Protein AF-A0A917ESJ8-F1 (afdb_monomer)

InterPro domains:
  IPR008622 Flagellar protein FliT [PF05400] (2-100)

Solvent-accessible surface area (backbone atoms only — not comparable to full-atom values): 6896 Å² total; per-residue (Å²): 133,57,61,62,56,51,40,35,54,45,47,50,53,44,38,55,53,54,71,51,88,75,54,82,90,48,40,65,63,51,51,52,53,52,49,53,43,49,54,55,37,52,64,41,57,76,66,66,70,82,88,73,52,75,67,47,51,54,46,50,53,51,40,55,56,42,47,58,54,35,51,52,31,51,51,50,55,52,48,53,55,52,51,50,55,52,50,55,52,50,51,54,54,52,58,56,58,72,74,48,89,68,79,79,67,74,85,76,80,78,80,89,76,81,91,130

Foldseek 3Di:
DDLLVVLLVLLVVLLCLLPDDDDPVCLVVSVVVNVVSVVVNVVSVVVDDDDDDPVSVVSVVVSVVSVVSSVVSVVVSVVVVVVVVVVVVVVVVVVVVVVPPPVPPPPPVPDDDDDD

pLDDT: mean 85.27, std 16.57, range [43.38, 98.19]

Sequence (116 aa):
MGIVQQVYEVTKELHELVDAAYEKDNRDAHIESVEALLEKRDALLEQLEPPYSREERMMGLQIVEMNEHVKVGLQRLKQEVKVDIQQLNKQKQHGQKYRNPYGNTSMDGMFLDKRN

Nearest PDB structures (foldseek):
  5wd9-assembly1_A  TM=6.775E-01  e=2.010E+00  Legionella pneumophila subsp. pneumophila ATCC 43290
  5wd8-assembly2_B  TM=5.716E-01  e=1.779E+00  Legionella pneumophila subsp. pneumophila ATCC 43290
  2n2n-assembly1_A  TM=5.492E-01  e=2.728E+00  Homo sapiens

Mean predicted aligned error: 10.27 Å

Secondary structure (DSSP, 8-state):
--HHHHHHHHHHHHHHHHH----GGGHHHHHHHHHHHHHHHHHHHTT--SPPPHHHHHHHHHHHHHHHHHHHHHHHHHHHHHHHHHHHHHHHHHHHHHT-TTTT------------

Radius of gyration: 27.89 Å; Cα contacts (8 Å, |Δi|>4): 46; chains: 1; bounding box: 57×32×95 Å

Organism: NCBI:txid1347902

Structure (mmCIF, N/CA/C/O backbone):
data_AF-A0A917ESJ8-F1
#
_entry.id   AF-A0A917ESJ8-F1
#
loop_
_atom_site.group_PDB
_atom_site.id
_atom_site.type_symbol
_atom_site.label_atom_id
_atom_site.label_alt_id
_atom_site.label_comp_id
_atom_site.label_asym_id
_atom_site.label_entity_id
_atom_site.label_seq_id
_atom_site.pdbx_PDB_ins_code
_atom_site.Cartn_x
_atom_site.Cartn_y
_atom_site.Cartn_z
_atom_site.occupancy
_atom_site.B_iso_or_equiv
_atom_site.auth_seq_id
_atom_site.auth_comp_id
_atom_site.auth_asym_id
_atom_site.auth_atom_id
_atom_site.pdbx_PDB_model_num
ATOM 1 N N . MET A 1 1 ? -14.387 -11.556 13.177 1.00 64.88 1 MET A N 1
ATOM 2 C CA . MET A 1 1 ? -13.254 -10.606 13.175 1.00 64.88 1 MET A CA 1
ATOM 3 C C . MET A 1 1 ? -13.816 -9.214 12.957 1.00 64.88 1 MET A C 1
ATOM 5 O O . MET A 1 1 ? -14.650 -9.068 12.070 1.00 64.88 1 MET A O 1
ATOM 9 N N . GLY A 1 2 ? -13.445 -8.234 13.786 1.00 89.88 2 GLY A N 1
ATOM 10 C CA . GLY A 1 2 ? -13.922 -6.850 13.636 1.00 89.88 2 GLY A CA 1
ATOM 11 C C . GLY A 1 2 ? -13.317 -6.170 12.404 1.00 89.88 2 GLY A C 1
ATOM 12 O O . GLY A 1 2 ? -12.235 -6.560 11.966 1.00 89.88 2 GLY A O 1
ATOM 13 N N . ILE A 1 3 ? -13.993 -5.165 1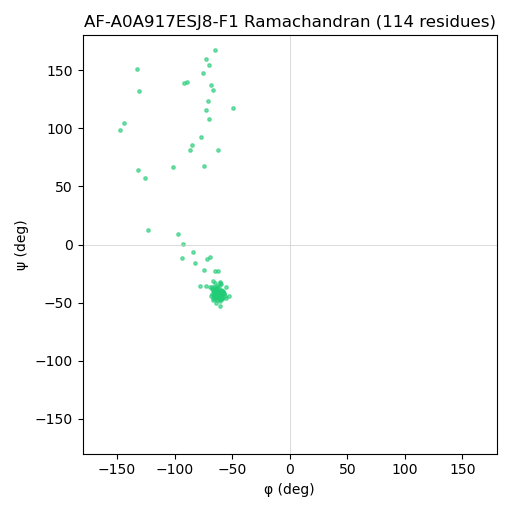1.837 1.00 95.81 3 ILE A N 1
ATOM 14 C CA . ILE A 1 3 ? -13.493 -4.440 10.650 1.00 95.81 3 ILE A CA 1
ATOM 15 C C . ILE A 1 3 ? -12.143 -3.777 10.947 1.00 95.81 3 ILE A C 1
ATOM 17 O O . ILE A 1 3 ? -11.216 -3.895 10.153 1.00 95.81 3 ILE A O 1
ATOM 21 N N . VAL A 1 4 ? -11.982 -3.178 12.132 1.00 96.75 4 VAL A N 1
ATOM 22 C CA . VAL A 1 4 ? -10.712 -2.567 12.563 1.00 96.75 4 VAL A CA 1
ATOM 23 C C . VAL A 1 4 ? -9.568 -3.586 12.580 1.00 96.75 4 VAL A C 1
ATOM 25 O O . VAL A 1 4 ? -8.464 -3.279 12.138 1.00 96.75 4 VAL A O 1
ATOM 28 N N . GLN A 1 5 ? -9.836 -4.813 13.032 1.00 96.44 5 GLN A N 1
ATOM 29 C CA . GLN A 1 5 ? -8.849 -5.893 13.012 1.00 96.44 5 GLN A CA 1
ATOM 30 C C . GLN A 1 5 ? -8.461 -6.274 11.575 1.00 96.44 5 GLN A C 1
ATOM 32 O O . GLN A 1 5 ? -7.283 -6.463 11.294 1.00 96.44 5 GLN A O 1
ATOM 37 N N . GLN A 1 6 ? -9.421 -6.337 10.651 1.00 97.25 6 GLN A N 1
ATOM 38 C CA . GLN A 1 6 ? -9.131 -6.636 9.244 1.00 97.25 6 GLN A CA 1
ATOM 39 C C . GLN A 1 6 ? -8.299 -5.529 8.586 1.00 97.25 6 GLN A C 1
ATOM 41 O O . GLN A 1 6 ? -7.333 -5.821 7.884 1.00 97.25 6 GLN A O 1
ATOM 46 N N . VAL A 1 7 ? -8.621 -4.257 8.852 1.00 97.81 7 VAL A N 1
ATOM 47 C CA . VAL A 1 7 ? -7.804 -3.117 8.402 1.00 97.81 7 VAL A CA 1
ATOM 48 C C . VAL A 1 7 ? -6.390 -3.221 8.969 1.00 97.81 7 VAL A C 1
ATOM 50 O O . VAL A 1 7 ? -5.426 -2.986 8.243 1.00 97.81 7 VAL A O 1
ATOM 53 N N . TYR A 1 8 ? -6.251 -3.586 10.245 1.00 98.06 8 TYR A N 1
ATOM 54 C CA . TYR A 1 8 ? -4.954 -3.776 10.889 1.00 98.06 8 TYR A CA 1
ATOM 55 C C . TYR A 1 8 ? -4.131 -4.874 10.207 1.00 98.06 8 TYR A C 1
ATOM 57 O O . TYR A 1 8 ? -2.976 -4.636 9.863 1.00 98.06 8 TYR A O 1
ATOM 65 N N . GLU A 1 9 ? -4.726 -6.042 9.961 1.00 97.81 9 GLU A N 1
ATOM 66 C CA . GLU A 1 9 ? -4.061 -7.172 9.304 1.00 97.81 9 GLU A CA 1
ATOM 67 C C . GLU A 1 9 ? -3.594 -6.806 7.889 1.00 97.81 9 GLU A C 1
ATOM 69 O O . GLU A 1 9 ? -2.425 -7.005 7.566 1.00 97.81 9 GLU A O 1
ATOM 74 N N . VAL A 1 10 ? -4.456 -6.179 7.082 1.00 98.12 10 VAL A N 1
ATOM 75 C CA . VAL A 1 10 ? -4.091 -5.728 5.727 1.00 98.12 10 VAL A CA 1
ATOM 76 C C . VAL A 1 10 ? -3.031 -4.627 5.764 1.00 98.12 10 VAL A C 1
ATOM 78 O O . VAL A 1 10 ? -2.108 -4.630 4.956 1.00 98.12 10 VAL A O 1
ATOM 81 N N . THR A 1 11 ? -3.120 -3.688 6.711 1.00 98.00 11 THR A N 1
ATOM 82 C CA . THR A 1 11 ? -2.114 -2.621 6.849 1.00 98.00 11 THR A CA 1
ATOM 83 C C . THR A 1 11 ? -0.754 -3.197 7.248 1.00 98.00 11 THR A C 1
ATOM 85 O O . THR A 1 11 ? 0.268 -2.724 6.758 1.00 98.00 11 THR A O 1
ATOM 88 N N . LYS A 1 12 ? -0.728 -4.236 8.090 1.00 97.88 12 LYS A N 1
ATOM 89 C CA . LYS A 1 12 ? 0.499 -4.946 8.461 1.00 97.88 12 LYS A CA 1
ATOM 90 C C . LYS A 1 12 ? 1.104 -5.696 7.274 1.00 97.88 12 LYS A C 1
ATOM 92 O O . LYS A 1 12 ? 2.301 -5.582 7.040 1.00 97.88 12 LYS A O 1
ATOM 97 N N . GLU A 1 13 ? 0.286 -6.416 6.512 1.00 97.69 13 GLU A N 1
ATOM 98 C CA . GLU A 1 13 ? 0.732 -7.117 5.301 1.00 97.69 13 GLU A CA 1
ATOM 99 C C . GLU A 1 13 ? 1.309 -6.130 4.274 1.00 97.69 13 GLU A C 1
ATOM 101 O O . GLU A 1 13 ? 2.395 -6.34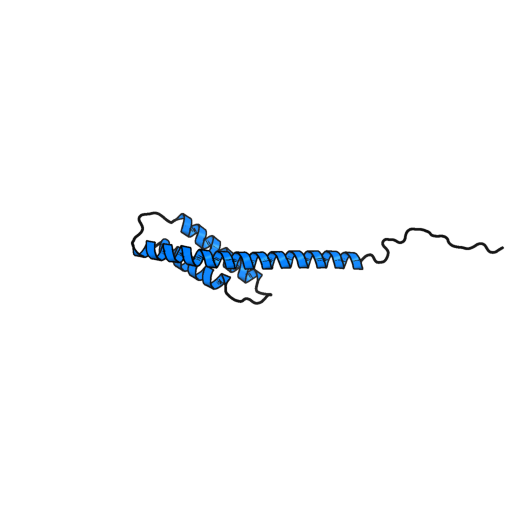0 3.740 1.00 97.69 13 GLU A O 1
ATOM 106 N N . LEU A 1 14 ? 0.633 -4.996 4.071 1.00 97.44 14 LEU A N 1
ATOM 107 C CA . LEU A 1 14 ? 1.104 -3.927 3.196 1.00 97.44 14 LEU A CA 1
ATOM 108 C C . 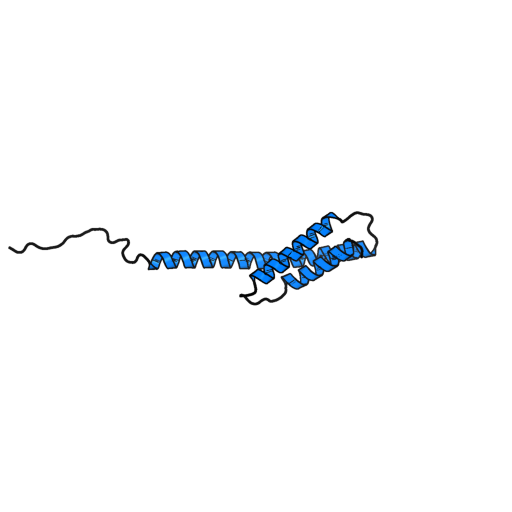LEU A 1 14 ? 2.425 -3.323 3.688 1.00 97.44 14 LEU A C 1
ATOM 110 O O . LEU A 1 14 ? 3.318 -3.089 2.881 1.00 97.44 14 LEU A O 1
ATOM 114 N N . HIS A 1 15 ? 2.557 -3.089 4.996 1.00 97.12 15 HIS A N 1
ATOM 115 C CA . HIS A 1 15 ? 3.786 -2.600 5.620 1.00 97.12 15 HIS A CA 1
ATOM 116 C C . HIS A 1 15 ? 4.971 -3.542 5.371 1.00 97.12 15 HIS A C 1
ATOM 118 O O . HIS A 1 15 ? 6.048 -3.092 4.997 1.00 97.12 15 HIS A O 1
ATOM 124 N N . GLU A 1 16 ? 4.776 -4.849 5.547 1.00 95.88 16 GLU A N 1
ATOM 125 C CA . GLU A 1 16 ? 5.809 -5.853 5.271 1.00 95.88 16 GLU A CA 1
ATOM 126 C C . GLU A 1 16 ? 6.141 -5.930 3.773 1.00 95.88 16 GLU A C 1
ATOM 128 O O . GLU A 1 16 ? 7.311 -6.042 3.404 1.00 95.88 16 GLU A O 1
ATOM 133 N N . LEU A 1 17 ? 5.129 -5.826 2.906 1.00 95.62 17 LEU A N 1
ATOM 134 C CA . LEU A 1 17 ? 5.307 -5.934 1.464 1.00 95.62 17 LEU A CA 1
ATOM 135 C C . LEU A 1 17 ? 6.085 -4.750 0.883 1.00 95.62 17 LEU A C 1
ATOM 137 O O . LEU A 1 17 ? 6.995 -4.978 0.096 1.00 95.62 17 LEU A O 1
ATOM 141 N N . VAL A 1 18 ? 5.786 -3.505 1.269 1.00 93.94 18 VAL A N 1
ATOM 142 C CA . VAL A 1 18 ? 6.476 -2.333 0.687 1.00 93.94 18 VAL A CA 1
ATOM 143 C C . VAL A 1 18 ? 7.974 -2.270 1.016 1.00 93.94 18 VAL A C 1
ATOM 145 O O . VAL A 1 18 ? 8.729 -1.627 0.285 1.00 93.94 18 VAL A O 1
ATOM 148 N N . ASP A 1 19 ? 8.403 -2.931 2.093 1.00 88.19 19 ASP A N 1
ATOM 149 C CA . ASP A 1 19 ? 9.809 -3.031 2.497 1.00 88.19 19 ASP A CA 1
ATOM 150 C C . ASP A 1 19 ? 10.497 -4.294 1.953 1.00 88.19 19 ASP A C 1
ATOM 152 O O . ASP A 1 19 ? 11.728 -4.408 2.007 1.00 88.19 19 ASP A O 1
ATOM 156 N N . ALA A 1 20 ? 9.733 -5.246 1.409 1.00 90.50 20 ALA A N 1
ATOM 157 C CA . ALA A 1 20 ? 10.271 -6.502 0.918 1.00 90.50 20 ALA A CA 1
ATOM 158 C C . ALA A 1 20 ? 11.179 -6.282 -0.300 1.00 90.50 20 ALA A C 1
ATOM 160 O O . ALA A 1 20 ? 10.842 -5.597 -1.267 1.00 90.50 20 ALA A O 1
ATOM 161 N N . ALA A 1 21 ? 12.354 -6.912 -0.269 1.00 86.50 21 ALA A N 1
ATOM 162 C CA . ALA A 1 21 ? 13.227 -6.957 -1.429 1.00 86.50 21 ALA A CA 1
ATOM 163 C C . ALA A 1 21 ? 12.593 -7.822 -2.525 1.00 86.50 21 ALA A C 1
ATOM 165 O O . ALA A 1 21 ? 12.092 -8.914 -2.260 1.00 86.50 21 ALA A O 1
ATOM 166 N N . TYR A 1 22 ? 12.671 -7.350 -3.764 1.00 87.75 22 TYR A N 1
ATOM 167 C CA . TYR A 1 22 ? 12.184 -8.065 -4.933 1.00 87.75 22 TYR A CA 1
ATOM 168 C C . TYR A 1 22 ? 13.240 -8.037 -6.043 1.00 87.75 22 TYR A C 1
ATOM 170 O O . TYR A 1 22 ? 14.064 -7.123 -6.1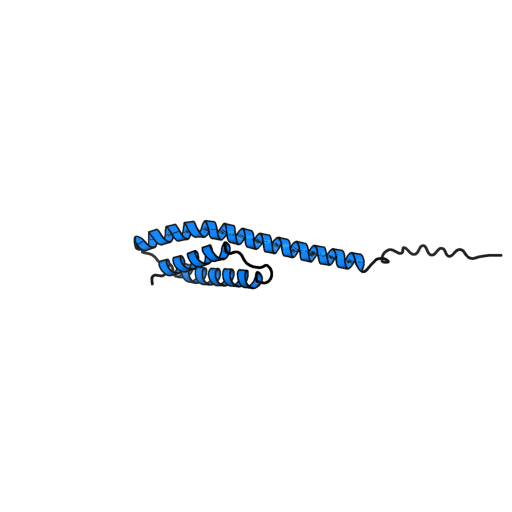36 1.00 87.75 22 TYR A O 1
ATOM 178 N N . GLU A 1 23 ? 13.235 -9.065 -6.888 1.00 86.94 23 GLU A N 1
ATOM 179 C CA . GLU A 1 23 ? 14.078 -9.101 -8.082 1.00 86.94 23 GLU A CA 1
ATOM 180 C C . GLU A 1 23 ? 13.512 -8.174 -9.156 1.00 86.94 23 GLU A C 1
ATOM 182 O O . GLU A 1 23 ? 12.297 -8.039 -9.291 1.00 86.94 23 GLU A O 1
ATOM 187 N N . LYS A 1 24 ? 14.385 -7.564 -9.965 1.00 80.38 24 LYS A N 1
ATOM 188 C CA . LYS A 1 24 ? 13.974 -6.585 -10.982 1.00 80.38 24 LYS A CA 1
ATOM 189 C C . LYS A 1 24 ? 12.918 -7.136 -11.951 1.00 80.38 24 LYS A C 1
ATOM 191 O O . LYS A 1 24 ? 12.011 -6.398 -12.322 1.00 80.38 24 LYS A O 1
ATOM 196 N N . ASP A 1 25 ? 13.019 -8.413 -12.309 1.00 83.50 25 ASP A N 1
ATOM 197 C CA . ASP A 1 25 ? 12.091 -9.078 -13.231 1.00 83.50 25 ASP A CA 1
ATOM 198 C C . ASP A 1 25 ? 10.723 -9.374 -12.587 1.00 83.50 25 ASP A C 1
ATOM 200 O O . ASP A 1 25 ? 9.723 -9.476 -13.289 1.00 83.50 25 ASP A O 1
ATOM 204 N N . ASN A 1 26 ? 10.655 -9.433 -11.252 1.00 88.94 26 ASN A N 1
ATOM 205 C CA . ASN A 1 26 ? 9.422 -9.656 -10.485 1.00 88.94 26 ASN A CA 1
ATOM 206 C C . ASN A 1 26 ? 8.790 -8.353 -9.982 1.00 88.94 26 ASN A C 1
ATOM 208 O O . ASN A 1 26 ? 7.860 -8.369 -9.174 1.00 88.94 26 ASN A O 1
ATOM 212 N N . ARG A 1 27 ? 9.303 -7.210 -10.434 1.00 86.62 27 ARG A N 1
ATOM 213 C CA . ARG A 1 27 ? 8.867 -5.905 -9.957 1.00 86.62 27 ARG A CA 1
ATOM 214 C C . ARG A 1 27 ? 7.405 -5.611 -10.268 1.00 86.62 27 ARG A C 1
ATOM 216 O O . ARG A 1 27 ? 6.714 -5.077 -9.409 1.00 86.62 27 ARG A O 1
ATOM 223 N N . ASP A 1 28 ? 6.946 -5.928 -11.473 1.00 89.00 28 ASP A N 1
ATOM 224 C CA . ASP A 1 28 ? 5.565 -5.634 -11.864 1.00 89.00 28 ASP A CA 1
ATOM 225 C C . ASP A 1 28 ? 4.590 -6.443 -10.995 1.00 89.00 28 ASP A C 1
ATOM 227 O O . ASP A 1 28 ? 3.685 -5.867 -10.402 1.00 89.00 28 ASP A O 1
ATOM 231 N N . ALA A 1 29 ? 4.875 -7.730 -10.765 1.00 92.75 29 ALA A N 1
ATOM 232 C CA . ALA A 1 29 ? 4.107 -8.572 -9.844 1.00 92.75 29 ALA A CA 1
ATOM 233 C C . ALA A 1 29 ? 4.145 -8.065 -8.387 1.00 92.75 29 ALA A C 1
ATOM 235 O O . ALA A 1 29 ? 3.158 -8.162 -7.654 1.00 92.75 29 ALA A O 1
ATOM 236 N N . HIS A 1 30 ? 5.280 -7.508 -7.952 1.00 94.12 30 HIS A N 1
ATOM 237 C CA . HIS A 1 30 ? 5.394 -6.879 -6.638 1.00 94.12 30 HIS A CA 1
ATOM 238 C C . HIS A 1 30 ? 4.490 -5.641 -6.526 1.00 94.12 30 HIS A C 1
ATOM 240 O O . HIS A 1 30 ? 3.770 -5.498 -5.540 1.00 94.12 30 HIS A O 1
ATOM 246 N N . ILE A 1 31 ? 4.477 -4.778 -7.549 1.00 92.56 31 ILE A N 1
ATOM 247 C CA . ILE A 1 31 ? 3.604 -3.597 -7.601 1.00 92.56 31 ILE A CA 1
ATOM 248 C C . ILE A 1 31 ? 2.128 -4.011 -7.639 1.00 92.56 31 ILE A C 1
ATOM 250 O O . ILE A 1 31 ? 1.348 -3.476 -6.858 1.00 92.56 31 ILE A O 1
ATOM 254 N N . GLU A 1 32 ? 1.758 -5.003 -8.452 1.00 95.69 32 GLU A N 1
ATOM 255 C CA . GLU A 1 32 ? 0.389 -5.541 -8.502 1.00 95.69 32 GLU A CA 1
ATOM 256 C C . GLU A 1 32 ? -0.073 -6.058 -7.131 1.00 95.69 32 GLU A C 1
ATOM 258 O O . GLU A 1 32 ? -1.204 -5.818 -6.711 1.00 95.69 32 GLU A O 1
ATOM 263 N N . SER A 1 33 ? 0.818 -6.723 -6.389 1.00 96.62 33 SER A N 1
ATOM 264 C CA . SER A 1 33 ? 0.520 -7.204 -5.034 1.00 96.62 33 SER A CA 1
ATOM 265 C C . SER A 1 33 ? 0.285 -6.044 -4.056 1.00 96.62 33 SER A C 1
ATOM 267 O O . SER A 1 33 ? -0.640 -6.090 -3.244 1.00 96.62 33 SER A O 1
ATOM 269 N N . VAL A 1 34 ? 1.090 -4.979 -4.150 1.00 96.44 34 VAL A N 1
ATOM 270 C CA . VAL A 1 34 ? 0.917 -3.755 -3.352 1.00 96.44 34 VAL A CA 1
ATOM 271 C C . VAL A 1 34 ? -0.411 -3.067 -3.686 1.00 96.44 34 VAL A C 1
ATOM 273 O O . VAL A 1 34 ? -1.133 -2.670 -2.772 1.00 96.44 34 VAL A O 1
ATOM 276 N N . GLU A 1 35 ? -0.760 -2.951 -4.968 1.00 96.81 35 GLU A N 1
ATOM 277 C CA . GLU A 1 35 ? -2.024 -2.358 -5.424 1.00 96.81 35 GLU A CA 1
ATOM 278 C C . GLU A 1 35 ? -3.237 -3.157 -4.933 1.00 96.81 35 GLU A C 1
ATOM 280 O O . GLU A 1 35 ? -4.159 -2.575 -4.362 1.00 96.81 35 GLU A O 1
ATOM 285 N N . ALA A 1 36 ? -3.202 -4.489 -5.031 1.00 97.94 36 ALA A N 1
ATOM 286 C CA . ALA A 1 36 ? -4.276 -5.348 -4.534 1.00 97.94 36 ALA A CA 1
ATOM 287 C C . ALA A 1 36 ? -4.513 -5.181 -3.019 1.00 97.94 36 ALA A C 1
ATOM 289 O O . ALA A 1 36 ? -5.658 -5.162 -2.554 1.00 97.94 36 ALA A O 1
ATOM 290 N N . LEU A 1 37 ? -3.442 -5.030 -2.231 1.00 97.94 37 LEU A N 1
ATOM 291 C CA . LEU A 1 37 ? -3.553 -4.764 -0.795 1.00 97.94 37 LEU A CA 1
ATOM 292 C C . LEU A 1 37 ? -4.095 -3.364 -0.494 1.00 97.94 37 LEU A C 1
ATOM 294 O O . LEU A 1 37 ? -4.868 -3.210 0.454 1.00 97.94 37 LEU A O 1
ATOM 298 N N . LEU A 1 38 ? -3.728 -2.358 -1.292 1.00 97.75 38 LEU A N 1
ATOM 299 C CA . LEU A 1 38 ? -4.272 -1.004 -1.173 1.00 97.75 38 LEU A CA 1
ATOM 300 C C . LEU A 1 38 ? -5.779 -0.981 -1.455 1.00 97.75 38 LEU A C 1
ATOM 302 O O . LEU A 1 38 ? -6.531 -0.468 -0.631 1.00 97.75 38 LEU A O 1
ATOM 306 N N . GLU A 1 39 ? -6.234 -1.609 -2.539 1.00 98.19 39 GLU A N 1
ATOM 307 C CA . GLU A 1 39 ? -7.662 -1.695 -2.875 1.00 98.19 39 GLU A CA 1
ATOM 308 C C . GLU A 1 39 ? -8.461 -2.427 -1.791 1.00 98.19 39 GLU A C 1
ATOM 310 O O . GLU A 1 39 ? -9.512 -1.959 -1.341 1.00 98.19 39 GLU A O 1
ATOM 315 N N . LYS A 1 40 ? -7.936 -3.562 -1.313 1.00 97.94 40 LYS A N 1
ATOM 316 C CA . LYS A 1 40 ? -8.547 -4.320 -0.215 1.00 97.94 40 LYS A CA 1
ATOM 317 C C . LYS A 1 40 ? -8.656 -3.474 1.052 1.00 97.94 40 LYS A C 1
ATOM 319 O O . LYS A 1 40 ? -9.670 -3.535 1.747 1.00 97.94 40 LYS A O 1
ATOM 324 N N . ARG A 1 41 ? -7.616 -2.700 1.371 1.00 97.69 41 ARG A N 1
ATOM 325 C CA . ARG A 1 41 ? -7.604 -1.808 2.532 1.00 97.69 41 ARG A CA 1
ATOM 326 C C . ARG A 1 41 ? -8.642 -0.702 2.392 1.00 97.69 41 ARG A C 1
ATOM 328 O O . ARG A 1 41 ? -9.380 -0.481 3.347 1.00 97.69 41 ARG A O 1
ATOM 335 N N . ASP A 1 42 ? -8.718 -0.047 1.239 1.00 97.81 42 ASP A N 1
ATOM 336 C CA . ASP A 1 42 ? -9.662 1.047 0.996 1.00 97.81 42 ASP A CA 1
ATOM 337 C C . ASP A 1 42 ? -11.112 0.573 1.165 1.00 97.81 42 ASP A C 1
ATOM 339 O O . ASP A 1 42 ? -11.872 1.178 1.922 1.00 97.81 42 ASP A O 1
ATOM 343 N N . ALA A 1 43 ? -11.460 -0.590 0.606 1.00 97.75 43 ALA A N 1
ATOM 344 C CA . ALA A 1 43 ? -12.787 -1.184 0.776 1.00 97.75 43 ALA A CA 1
ATOM 345 C C . ALA A 1 43 ? -13.135 -1.504 2.246 1.00 97.75 43 ALA A C 1
ATOM 347 O O . ALA A 1 43 ? -14.302 -1.454 2.641 1.00 97.75 43 ALA A O 1
ATOM 348 N N . LEU A 1 44 ? -12.145 -1.853 3.074 1.00 97.44 44 LEU A N 1
ATOM 349 C CA . LEU A 1 44 ? -12.345 -2.088 4.509 1.00 97.44 44 LEU A CA 1
ATOM 350 C C . LEU A 1 44 ? -12.454 -0.780 5.300 1.00 97.44 44 LEU A C 1
ATOM 352 O O . LEU A 1 44 ? -13.224 -0.711 6.258 1.00 97.44 44 LEU A O 1
ATOM 356 N N . LEU A 1 45 ? -11.704 0.255 4.912 1.00 96.12 45 LEU A N 1
ATOM 357 C CA . LEU A 1 45 ? -11.760 1.574 5.545 1.00 96.12 45 LEU A CA 1
ATOM 358 C C . LEU A 1 45 ? -13.139 2.225 5.378 1.00 96.12 45 LEU A C 1
ATOM 360 O O . LEU A 1 45 ? -13.617 2.858 6.317 1.00 96.12 45 LEU A O 1
ATOM 364 N N . GLU A 1 46 ? -13.804 2.023 4.237 1.00 97.12 46 GLU A N 1
ATOM 365 C CA . GLU A 1 46 ? -15.176 2.502 3.995 1.00 97.12 46 GLU A CA 1
ATOM 366 C C . GLU A 1 46 ? -16.218 1.889 4.946 1.00 97.12 46 GLU A C 1
ATOM 368 O O . GLU A 1 46 ? -17.275 2.475 5.170 1.00 97.12 46 GLU A O 1
ATOM 373 N N . GLN A 1 47 ? -15.921 0.727 5.531 1.00 95.88 47 GLN A N 1
ATOM 374 C CA . GLN A 1 47 ? -16.816 -0.000 6.437 1.00 95.88 47 GLN A CA 1
ATOM 375 C C . GLN A 1 47 ? -16.585 0.341 7.917 1.00 95.88 47 GLN A C 1
ATOM 377 O O . GLN A 1 47 ? -17.225 -0.242 8.794 1.00 95.88 47 GLN A O 1
ATOM 382 N N . LEU A 1 48 ? -15.646 1.240 8.227 1.00 94.50 48 LEU A N 1
ATOM 383 C CA . LEU A 1 48 ? -15.351 1.636 9.600 1.00 94.50 48 LEU A CA 1
ATOM 384 C C . LEU A 1 48 ? -16.461 2.521 10.174 1.00 94.50 48 LEU A C 1
ATOM 386 O O . LEU A 1 48 ? -16.650 3.659 9.748 1.00 94.50 48 LEU A O 1
ATOM 390 N N . GLU A 1 49 ? -17.138 2.022 11.208 1.00 93.69 49 GLU A N 1
ATOM 391 C CA . GLU A 1 49 ? -18.201 2.746 11.901 1.00 93.69 49 GLU A CA 1
ATOM 392 C C . GLU A 1 49 ? -18.000 2.717 13.431 1.00 93.69 49 GLU A C 1
ATOM 394 O O . GLU A 1 49 ? -17.729 1.656 14.001 1.00 93.69 49 GLU A O 1
ATOM 399 N N . PRO A 1 50 ? -18.110 3.864 14.133 1.00 90.75 50 PRO A N 1
ATOM 400 C CA . PRO A 1 50 ? -18.080 3.906 15.594 1.00 90.75 50 PRO A CA 1
ATOM 401 C C . PRO A 1 50 ? -19.380 3.342 16.211 1.00 90.75 50 PRO A C 1
ATOM 403 O O . PRO A 1 50 ? -20.427 3.372 15.569 1.00 90.75 50 PRO A O 1
ATOM 406 N N . PRO A 1 51 ? -19.381 2.926 17.494 1.00 93.38 51 PRO A N 1
ATOM 407 C CA . PRO A 1 51 ? -18.343 3.138 18.504 1.00 93.38 51 PRO A CA 1
ATOM 408 C C . PRO A 1 51 ? -17.265 2.047 18.542 1.00 93.38 51 PRO A C 1
ATOM 410 O O . PRO A 1 51 ? -17.566 0.861 18.524 1.00 93.38 51 PRO A O 1
ATOM 413 N N . TYR A 1 52 ? -16.008 2.464 18.728 1.00 94.75 52 TYR A N 1
ATOM 414 C CA . TYR A 1 52 ? -14.871 1.544 18.853 1.00 94.75 52 TYR A CA 1
ATOM 415 C C . TYR A 1 52 ? -14.567 1.159 20.299 1.00 94.75 52 TYR A C 1
ATOM 417 O O . TYR A 1 52 ? -14.525 2.026 21.193 1.00 94.75 52 TYR A O 1
ATOM 425 N N . SER A 1 53 ? -14.256 -0.122 20.493 1.00 95.38 53 SER A N 1
ATOM 426 C CA . SER A 1 53 ? -13.743 -0.679 21.743 1.00 95.38 53 SER A CA 1
ATOM 427 C C . SER A 1 53 ? -12.355 -0.117 22.084 1.00 95.38 53 SER A C 1
ATOM 429 O O . SER A 1 53 ? -11.680 0.512 21.266 1.00 95.38 53 SER A O 1
ATOM 431 N N . ARG A 1 54 ? -11.889 -0.333 23.321 1.00 95.19 54 ARG A N 1
ATOM 432 C CA . ARG A 1 54 ? -10.529 0.070 23.719 1.00 95.19 54 ARG A CA 1
ATOM 433 C C . ARG A 1 54 ? -9.463 -0.633 22.874 1.00 95.19 54 ARG A C 1
ATOM 435 O O . ARG A 1 54 ? -8.476 -0.003 22.513 1.00 95.19 54 ARG A O 1
ATOM 442 N N . GLU A 1 55 ? -9.669 -1.908 22.567 1.00 95.00 55 GLU A N 1
ATOM 443 C CA . GLU A 1 55 ? -8.751 -2.727 21.766 1.00 95.00 55 GLU A CA 1
ATOM 444 C C . GLU A 1 55 ? -8.679 -2.219 20.325 1.00 95.00 55 GLU A C 1
ATOM 446 O O . GLU A 1 55 ? -7.591 -2.018 19.792 1.00 95.00 55 GLU A O 1
ATOM 451 N N . GLU A 1 56 ? -9.827 -1.893 19.732 1.00 95.94 56 GLU A N 1
ATOM 452 C CA . GLU A 1 56 ? -9.906 -1.332 18.380 1.00 95.94 56 GLU A CA 1
ATOM 453 C C . GLU A 1 56 ? -9.238 0.041 18.286 1.00 95.94 56 GLU A C 1
ATOM 455 O O . GLU A 1 56 ? -8.549 0.333 17.313 1.00 95.94 56 GLU A O 1
ATOM 460 N N . ARG A 1 57 ? -9.355 0.879 19.323 1.00 95.94 57 ARG A N 1
ATOM 461 C CA . ARG A 1 57 ? -8.620 2.154 19.374 1.00 95.94 57 ARG A CA 1
ATOM 462 C C . ARG A 1 57 ? -7.109 1.943 19.411 1.00 95.94 57 ARG A C 1
ATOM 464 O O . ARG A 1 57 ? -6.389 2.688 18.753 1.00 95.94 57 ARG A O 1
ATOM 471 N N . MET A 1 58 ? -6.628 0.939 20.148 1.00 96.81 58 MET A N 1
ATOM 472 C CA . MET A 1 58 ? -5.201 0.597 20.167 1.00 96.81 58 MET A CA 1
ATOM 473 C C . MET A 1 58 ? -4.728 0.106 18.794 1.00 96.81 58 MET A C 1
ATOM 475 O O . MET A 1 58 ? -3.691 0.564 18.321 1.00 96.81 58 MET A O 1
ATOM 479 N N . MET A 1 59 ? -5.508 -0.747 18.121 1.00 97.06 59 MET A N 1
ATOM 480 C CA . MET A 1 59 ? -5.220 -1.162 16.742 1.00 97.06 59 MET A CA 1
ATOM 481 C C . MET A 1 59 ? -5.219 0.032 15.781 1.00 97.06 59 MET A C 1
ATOM 483 O O . MET A 1 59 ? -4.336 0.134 14.938 1.00 97.06 59 MET A O 1
ATOM 487 N N . GLY A 1 60 ? -6.155 0.972 15.941 1.00 96.62 60 GLY A N 1
ATOM 488 C CA . GLY A 1 60 ? -6.211 2.212 15.165 1.00 96.62 60 GLY A CA 1
ATOM 489 C C . GLY A 1 60 ? -4.928 3.039 15.265 1.00 96.62 60 GLY A C 1
ATOM 490 O O . GLY A 1 60 ? -4.430 3.520 14.251 1.00 96.62 60 GLY A O 1
ATOM 491 N N . LEU A 1 61 ? -4.343 3.150 16.463 1.00 97.50 61 LEU A N 1
ATOM 492 C CA . LEU A 1 61 ? -3.055 3.827 16.649 1.00 97.50 61 LEU A CA 1
ATOM 493 C C . LEU A 1 61 ? -1.922 3.114 15.899 1.00 97.50 61 LEU A C 1
ATOM 495 O O . LEU A 1 61 ? -1.134 3.770 15.223 1.00 97.50 61 LEU A O 1
ATOM 499 N N . GLN A 1 62 ? -1.879 1.783 15.959 1.00 97.75 62 GLN A N 1
ATOM 500 C CA . GLN A 1 62 ? -0.875 0.999 15.234 1.00 97.75 62 GLN A CA 1
ATOM 501 C C . GLN A 1 62 ? -1.061 1.080 13.711 1.00 97.75 62 GLN A C 1
ATOM 503 O O . GLN A 1 62 ? -0.079 1.131 12.977 1.00 97.75 62 GLN A O 1
ATOM 508 N N . ILE A 1 63 ? -2.306 1.128 13.222 1.00 98.00 63 ILE A N 1
ATOM 509 C CA . ILE A 1 63 ? -2.609 1.354 11.800 1.00 98.00 63 ILE A CA 1
ATOM 510 C C . ILE A 1 63 ? -2.016 2.688 11.344 1.00 98.00 63 ILE A C 1
ATOM 512 O O . ILE A 1 63 ? -1.386 2.741 10.290 1.00 98.00 63 ILE A O 1
ATOM 516 N N . VAL A 1 64 ? -2.204 3.758 12.123 1.00 97.62 64 VAL A N 1
ATOM 517 C CA . VAL A 1 64 ? -1.666 5.088 11.796 1.00 97.62 64 VAL A CA 1
ATOM 518 C C . VAL A 1 64 ? -0.138 5.071 11.765 1.00 97.62 64 VAL A C 1
ATOM 520 O O . VAL A 1 64 ? 0.447 5.608 10.828 1.00 97.62 64 VAL A O 1
ATOM 523 N N . GLU A 1 65 ? 0.503 4.415 12.734 1.00 97.50 65 GLU A N 1
ATOM 524 C CA . GLU A 1 65 ? 1.961 4.263 12.774 1.00 97.50 65 GLU A CA 1
ATOM 525 C C . GLU A 1 65 ? 2.487 3.521 11.535 1.00 97.50 65 GLU A C 1
ATOM 527 O O . GLU A 1 65 ? 3.309 4.063 10.797 1.00 97.50 65 GLU A O 1
ATOM 532 N N . MET A 1 66 ? 1.946 2.336 11.230 1.00 97.62 66 MET A N 1
ATOM 533 C CA . MET A 1 66 ? 2.330 1.567 10.038 1.00 97.62 66 MET A CA 1
ATOM 534 C C . MET A 1 66 ? 2.079 2.345 8.740 1.00 97.62 66 MET A C 1
ATOM 536 O O . MET A 1 66 ? 2.850 2.233 7.789 1.00 97.62 66 MET A O 1
ATOM 540 N N . ASN A 1 67 ? 1.026 3.162 8.683 1.00 96.62 67 ASN A N 1
ATOM 541 C CA . ASN A 1 67 ? 0.685 3.930 7.489 1.00 96.62 67 ASN A CA 1
ATOM 542 C C . ASN A 1 67 ? 1.750 4.980 7.125 1.00 96.62 67 ASN A C 1
ATOM 544 O O . ASN A 1 67 ? 1.968 5.232 5.939 1.00 96.62 67 ASN A O 1
ATOM 548 N N . GLU A 1 68 ? 2.439 5.571 8.106 1.00 96.19 68 GLU A N 1
ATOM 549 C CA . GLU A 1 68 ? 3.551 6.490 7.824 1.00 96.19 68 GLU A CA 1
ATOM 550 C C . GLU A 1 68 ? 4.732 5.766 7.164 1.00 96.19 68 GLU A C 1
ATOM 552 O O . GLU A 1 68 ? 5.312 6.276 6.204 1.00 96.19 68 GLU A O 1
ATOM 557 N N . HIS A 1 69 ? 5.033 4.540 7.595 1.00 95.06 69 HIS A N 1
ATOM 558 C CA . HIS A 1 69 ? 6.050 3.694 6.964 1.00 95.06 69 HIS A CA 1
ATOM 559 C C . HIS A 1 69 ? 5.639 3.269 5.550 1.00 95.06 69 HIS A C 1
ATOM 561 O O . HIS A 1 69 ? 6.398 3.461 4.597 1.00 95.06 69 HIS A O 1
ATOM 567 N N . VAL A 1 70 ? 4.397 2.798 5.390 1.00 96.75 70 VAL A N 1
ATOM 568 C CA . VAL A 1 70 ? 3.825 2.435 4.084 1.00 96.75 70 VAL A CA 1
ATOM 569 C C . VAL A 1 70 ? 3.959 3.585 3.090 1.00 96.75 70 VAL A C 1
ATOM 571 O O . VAL A 1 70 ? 4.395 3.392 1.957 1.00 96.75 70 VAL A O 1
ATOM 574 N N . LYS A 1 71 ? 3.654 4.814 3.515 1.00 96.81 71 LYS A N 1
ATOM 575 C CA . LYS A 1 71 ? 3.767 6.008 2.673 1.00 96.81 71 LYS A CA 1
ATOM 576 C C . LYS A 1 71 ? 5.189 6.233 2.154 1.00 96.81 71 LYS A C 1
ATOM 578 O O . LYS A 1 71 ? 5.348 6.592 0.987 1.00 96.81 71 LYS A O 1
ATOM 583 N N . VAL A 1 72 ? 6.209 6.026 2.986 1.00 95.88 72 VAL A N 1
ATOM 584 C CA . VAL A 1 72 ? 7.617 6.139 2.570 1.00 95.88 72 VAL A CA 1
ATOM 585 C C . VAL A 1 72 ? 7.972 5.046 1.555 1.00 95.88 72 VAL A C 1
ATOM 587 O O . VAL A 1 72 ? 8.558 5.354 0.513 1.00 95.88 72 VAL A O 1
ATOM 590 N N . GLY A 1 73 ? 7.553 3.800 1.798 1.00 94.75 73 GLY A N 1
ATOM 591 C CA . GLY A 1 73 ? 7.752 2.681 0.868 1.00 94.75 73 GLY A CA 1
ATOM 592 C C . GLY A 1 73 ? 7.117 2.933 -0.505 1.00 94.75 73 GLY A C 1
ATOM 593 O O . GLY A 1 73 ? 7.780 2.838 -1.540 1.00 94.75 73 GLY A O 1
ATOM 594 N N . LEU A 1 74 ? 5.865 3.396 -0.532 1.00 95.69 74 LEU A N 1
ATOM 595 C CA . LEU A 1 74 ? 5.164 3.748 -1.773 1.00 95.69 74 LEU A CA 1
ATOM 596 C C . LEU A 1 74 ? 5.837 4.906 -2.529 1.00 95.69 74 LEU A C 1
ATOM 598 O O . LEU A 1 74 ? 5.899 4.899 -3.761 1.00 95.69 74 LEU A O 1
ATOM 602 N N . GLN A 1 75 ? 6.371 5.908 -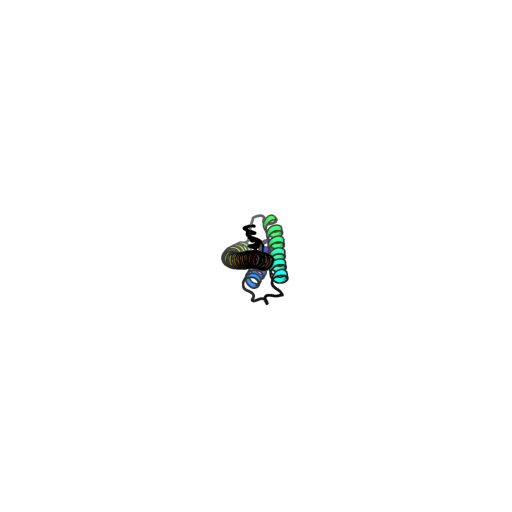1.821 1.00 95.81 75 GLN A N 1
ATOM 603 C CA . GLN A 1 75 ? 7.130 6.994 -2.453 1.00 95.81 75 GLN A CA 1
ATOM 604 C C . GLN A 1 75 ? 8.403 6.484 -3.131 1.00 95.81 75 GLN A C 1
ATOM 606 O O . GLN A 1 75 ? 8.732 6.940 -4.231 1.00 95.81 75 GLN A O 1
ATOM 611 N N . ARG A 1 76 ? 9.098 5.530 -2.506 1.00 93.25 76 ARG A N 1
ATOM 612 C CA . ARG A 1 76 ? 10.272 4.881 -3.090 1.00 93.25 76 ARG A CA 1
ATOM 613 C C . ARG A 1 76 ? 9.900 4.095 -4.348 1.00 93.25 76 ARG A C 1
ATOM 615 O O . ARG A 1 76 ? 10.500 4.350 -5.392 1.00 93.25 76 ARG A O 1
ATOM 622 N N . LEU A 1 77 ? 8.879 3.238 -4.286 1.00 91.62 77 LEU A N 1
ATOM 623 C CA . LEU A 1 77 ? 8.387 2.482 -5.448 1.00 91.62 77 LEU A CA 1
ATOM 624 C C . LEU A 1 77 ? 8.026 3.419 -6.612 1.00 91.62 77 LEU A C 1
ATOM 626 O O . LEU A 1 77 ? 8.480 3.239 -7.743 1.00 91.62 77 LEU A O 1
ATOM 630 N N . LYS A 1 78 ? 7.298 4.505 -6.327 1.00 92.44 78 LYS A N 1
ATOM 631 C CA . LYS A 1 78 ? 6.964 5.535 -7.323 1.00 92.44 78 LYS A CA 1
ATOM 632 C C . LYS A 1 78 ? 8.206 6.168 -7.955 1.00 92.44 78 LYS A C 1
ATOM 634 O O . LYS A 1 78 ? 8.222 6.447 -9.158 1.00 92.44 78 LYS A O 1
ATOM 639 N N . GLN A 1 79 ? 9.234 6.446 -7.159 1.00 93.12 79 GLN A N 1
ATOM 640 C CA . GLN A 1 79 ? 10.474 7.032 -7.658 1.00 93.12 79 GLN A CA 1
ATOM 641 C C . GLN A 1 79 ? 11.236 6.051 -8.557 1.00 93.12 79 GLN A C 1
ATOM 643 O O . 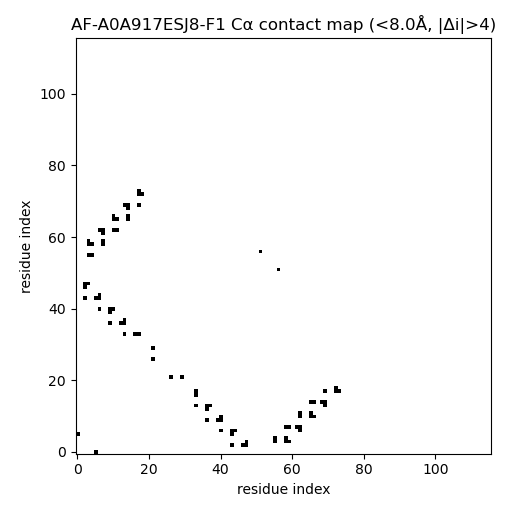GLN A 1 79 ? 11.761 6.471 -9.589 1.00 93.12 79 GLN A O 1
ATOM 648 N N . GLU A 1 80 ? 11.249 4.763 -8.220 1.00 89.19 80 GLU A N 1
ATOM 649 C CA . GLU A 1 80 ? 11.823 3.707 -9.059 1.00 89.19 80 GLU A CA 1
ATOM 650 C C . GLU A 1 80 ? 11.101 3.649 -10.421 1.00 89.19 80 GLU A C 1
ATOM 652 O O . GLU A 1 80 ? 11.754 3.735 -11.461 1.00 89.19 80 GLU A O 1
ATOM 657 N N . VAL A 1 81 ? 9.758 3.669 -10.439 1.00 88.19 81 VAL A N 1
ATOM 658 C CA . VAL A 1 81 ? 8.951 3.743 -11.685 1.00 88.19 81 VAL A CA 1
ATOM 659 C C . VAL A 1 81 ? 9.316 4.958 -12.529 1.00 88.19 81 VAL A C 1
ATOM 661 O O . VAL A 1 81 ? 9.502 4.866 -13.745 1.00 88.19 81 VAL A O 1
ATOM 664 N N . LYS A 1 82 ? 9.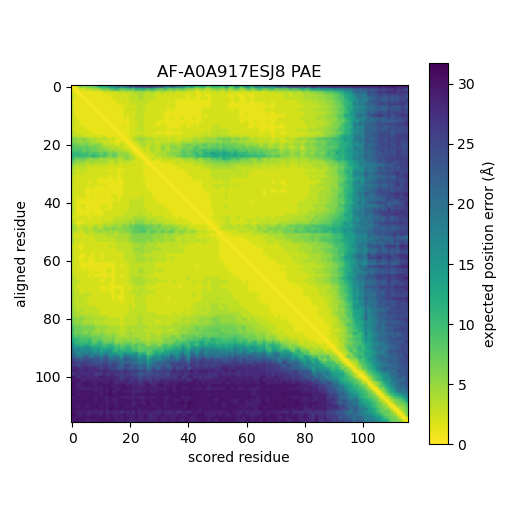471 6.120 -11.894 1.00 91.69 82 LYS A N 1
ATOM 665 C CA . LYS A 1 82 ? 9.844 7.352 -12.594 1.00 91.69 82 LYS A CA 1
ATOM 666 C C . LYS A 1 82 ? 11.221 7.249 -13.253 1.00 91.69 82 LYS A C 1
ATOM 668 O O . LYS A 1 82 ? 11.394 7.751 -14.367 1.00 91.69 82 LYS A O 1
ATOM 673 N N . VAL A 1 83 ? 12.194 6.635 -12.581 1.00 89.81 83 VAL A N 1
ATOM 674 C CA . VAL A 1 83 ? 13.543 6.433 -13.128 1.00 89.81 83 VAL A CA 1
ATOM 675 C C . VAL A 1 83 ? 13.493 5.531 -14.361 1.00 89.81 83 VAL A C 1
ATOM 677 O O . VAL A 1 83 ? 14.107 5.873 -15.375 1.00 89.81 83 VAL A O 1
ATOM 680 N N . ASP A 1 84 ? 12.712 4.453 -14.330 1.00 84.69 84 ASP A N 1
ATOM 681 C CA . ASP A 1 84 ? 12.576 3.533 -15.466 1.00 84.69 84 ASP A CA 1
ATOM 682 C C . ASP A 1 84 ? 11.990 4.231 -16.698 1.00 84.69 84 ASP A C 1
ATOM 684 O O . ASP A 1 84 ? 12.546 4.149 -17.797 1.00 84.69 84 ASP A O 1
ATOM 688 N N . ILE A 1 85 ? 10.925 5.019 -16.513 1.00 87.25 85 ILE A N 1
ATOM 689 C CA . ILE A 1 85 ? 10.319 5.818 -17.590 1.00 87.25 85 ILE A CA 1
ATOM 690 C C . ILE A 1 85 ? 11.358 6.757 -18.222 1.00 87.25 85 ILE A C 1
ATOM 692 O O . ILE A 1 85 ? 11.440 6.889 -19.447 1.00 87.25 85 ILE A O 1
ATOM 696 N N . GLN A 1 86 ? 12.191 7.405 -17.403 1.00 90.56 86 GLN A N 1
ATOM 697 C CA . GLN A 1 86 ? 13.253 8.282 -17.898 1.00 90.56 86 GLN A CA 1
ATOM 698 C C . GLN A 1 86 ? 14.326 7.514 -18.682 1.00 90.56 86 GLN A C 1
ATOM 700 O O . GLN A 1 86 ? 14.791 8.009 -19.712 1.00 90.56 86 GLN A O 1
ATOM 705 N N . GLN A 1 87 ? 14.716 6.320 -18.230 1.00 87.44 87 GLN A N 1
ATOM 706 C CA . GLN A 1 87 ? 15.691 5.476 -18.926 1.00 87.44 87 GLN A CA 1
ATOM 707 C C . GLN A 1 87 ? 15.160 4.997 -20.282 1.00 87.44 87 GLN A C 1
ATOM 709 O O . GLN A 1 87 ? 15.859 5.138 -21.290 1.00 87.44 87 GLN A O 1
ATOM 714 N N . LEU A 1 88 ? 13.908 4.534 -20.338 1.00 85.62 88 LEU A N 1
ATOM 715 C CA . LEU A 1 88 ? 13.247 4.128 -21.582 1.00 85.62 88 LEU A CA 1
ATOM 716 C C . LEU A 1 88 ? 13.191 5.278 -22.597 1.00 85.62 88 LEU A C 1
ATOM 718 O O . LEU A 1 88 ? 13.480 5.094 -23.781 1.00 85.62 88 LEU A O 1
ATOM 722 N N . ASN A 1 89 ? 12.880 6.493 -22.139 1.00 83.38 89 ASN A N 1
ATOM 723 C CA . ASN A 1 89 ? 12.848 7.674 -23.002 1.00 83.38 89 ASN A CA 1
ATOM 724 C C . ASN A 1 89 ? 14.237 8.040 -23.549 1.00 83.38 89 ASN A C 1
ATOM 726 O O . ASN A 1 89 ? 14.365 8.353 -24.735 1.00 83.38 89 ASN A O 1
ATOM 730 N N . LYS A 1 90 ? 15.292 7.948 -22.728 1.00 80.62 90 LYS A N 1
ATOM 731 C CA . LYS A 1 90 ? 16.677 8.172 -23.179 1.00 80.62 90 LYS A CA 1
ATOM 732 C C . LYS A 1 90 ? 17.109 7.138 -24.220 1.00 80.62 90 LYS A C 1
ATOM 734 O O . LYS A 1 90 ? 17.670 7.514 -25.248 1.00 80.62 90 LYS A O 1
ATOM 739 N N . GLN A 1 91 ? 16.817 5.854 -24.001 1.00 75.75 91 GLN A N 1
ATOM 740 C CA . GLN A 1 91 ? 17.143 4.793 -24.963 1.00 75.75 91 GLN A CA 1
ATOM 741 C C . GLN A 1 91 ? 16.468 5.026 -26.322 1.00 75.75 91 GLN A C 1
ATOM 743 O O . GLN A 1 91 ? 17.128 4.919 -27.357 1.00 75.75 91 GLN A O 1
ATOM 748 N N . LYS A 1 92 ? 15.194 5.444 -26.335 1.00 73.56 92 LYS A N 1
ATOM 749 C CA . LYS A 1 92 ? 14.476 5.818 -27.569 1.00 73.56 92 LYS A CA 1
ATOM 750 C C . LYS A 1 92 ? 15.150 6.979 -28.312 1.00 73.56 92 LYS A C 1
ATOM 752 O O . LYS A 1 92 ? 15.328 6.903 -29.527 1.00 73.56 92 LYS A O 1
ATOM 757 N N . GLN A 1 93 ? 15.571 8.027 -27.597 1.00 69.56 93 GLN A N 1
ATOM 758 C CA . GLN A 1 93 ? 16.267 9.177 -28.193 1.00 69.56 93 GLN A CA 1
ATOM 759 C C . GLN A 1 93 ? 17.630 8.796 -28.788 1.00 69.56 93 GLN A C 1
ATOM 761 O O . GLN A 1 93 ? 17.979 9.252 -29.878 1.00 69.56 93 GLN A O 1
ATOM 766 N N . HIS A 1 94 ? 18.400 7.942 -28.109 1.00 61.69 94 HIS A N 1
ATOM 767 C CA . HIS A 1 94 ? 19.674 7.455 -28.639 1.00 61.69 94 HIS A CA 1
ATOM 768 C C . HIS A 1 94 ? 19.475 6.541 -29.857 1.00 61.69 94 HIS A C 1
ATOM 770 O O . HIS A 1 94 ? 20.151 6.735 -30.864 1.00 61.69 94 HIS A O 1
ATOM 776 N N . GLY A 1 95 ? 18.501 5.624 -29.829 1.00 59.44 95 GLY A N 1
ATOM 777 C CA . GLY A 1 95 ? 18.175 4.757 -30.970 1.00 59.44 95 GLY A CA 1
ATOM 778 C C . GLY A 1 95 ? 17.747 5.521 -32.231 1.00 59.44 95 GLY A C 1
ATOM 779 O O . GLY A 1 95 ? 18.078 5.109 -33.342 1.00 59.44 95 GLY A O 1
ATOM 780 N N . GLN A 1 96 ? 17.081 6.672 -32.083 1.00 57.03 96 GLN A N 1
ATOM 781 C CA . GLN A 1 96 ? 16.766 7.561 -33.210 1.00 57.03 96 GLN A CA 1
ATOM 782 C C . GLN A 1 96 ? 17.998 8.309 -33.748 1.00 57.03 96 GLN A C 1
ATOM 784 O O . GLN A 1 96 ? 18.119 8.466 -34.962 1.00 57.03 96 GLN A O 1
ATOM 789 N N . LYS A 1 97 ? 18.946 8.716 -32.888 1.00 53.94 97 LYS A N 1
ATOM 790 C CA . LYS A 1 97 ? 20.186 9.397 -33.315 1.00 53.94 97 LYS A CA 1
ATOM 791 C C . LYS A 1 97 ? 21.131 8.499 -34.125 1.00 53.94 97 LYS A C 1
ATOM 793 O O . LYS A 1 97 ? 21.794 8.999 -35.024 1.00 53.94 97 LYS A O 1
ATOM 798 N N . TYR A 1 98 ? 21.157 7.188 -33.874 1.00 53.31 98 TYR A N 1
ATOM 799 C CA . TYR A 1 98 ? 21.977 6.246 -34.655 1.00 53.31 98 TYR A CA 1
ATOM 800 C C . TYR A 1 98 ? 21.337 5.802 -35.979 1.00 53.31 98 TYR A C 1
ATOM 802 O O . TYR A 1 98 ? 22.033 5.290 -36.851 1.00 53.31 98 TYR A O 1
ATOM 810 N N . ARG A 1 99 ? 20.028 6.018 -36.163 1.00 52.38 99 ARG A N 1
ATOM 811 C CA . ARG A 1 99 ? 19.323 5.688 -37.413 1.00 52.38 99 ARG A CA 1
ATOM 812 C C . ARG A 1 99 ? 19.430 6.763 -38.493 1.00 52.38 99 ARG A C 1
ATOM 814 O O . ARG A 1 99 ? 18.992 6.511 -39.610 1.00 52.38 99 ARG A O 1
ATOM 821 N N . ASN A 1 100 ? 20.014 7.926 -38.191 1.00 54.12 100 ASN A N 1
ATOM 822 C CA . ASN A 1 100 ? 20.180 8.993 -39.173 1.00 54.12 100 ASN A CA 1
ATOM 823 C C . ASN A 1 100 ? 21.607 9.588 -39.223 1.00 54.12 100 ASN A C 1
ATOM 825 O O . ASN A 1 100 ? 21.775 10.775 -38.945 1.00 54.12 100 ASN A O 1
ATOM 829 N N . PRO A 1 101 ? 22.645 8.813 -39.607 1.00 54.84 101 PRO A N 1
ATOM 830 C CA . PRO A 1 101 ? 23.996 9.351 -39.800 1.00 54.84 101 PRO A CA 1
ATOM 831 C C . PRO A 1 101 ? 24.121 10.281 -41.023 1.00 54.84 101 PRO A C 1
ATOM 833 O O . PRO A 1 101 ? 25.142 10.942 -41.175 1.00 54.84 101 PRO A O 1
ATOM 836 N N . TYR A 1 102 ? 23.098 10.343 -41.888 1.00 55.28 102 TYR A N 1
ATOM 837 C CA . TYR A 1 102 ? 23.118 11.063 -43.172 1.00 55.28 102 TYR A CA 1
ATOM 838 C C . TYR A 1 102 ? 22.004 12.118 -43.311 1.00 55.28 102 TYR A C 1
ATOM 840 O O . TYR A 1 102 ? 21.771 12.647 -44.393 1.00 55.28 102 TYR A O 1
ATOM 848 N N . GLY A 1 103 ? 21.313 12.459 -42.220 1.00 53.56 103 GLY A N 1
ATOM 849 C CA . GLY A 1 103 ? 20.151 13.360 -42.249 1.00 53.56 103 GLY A CA 1
ATOM 850 C C . GLY A 1 103 ? 20.462 14.830 -42.503 1.00 53.56 103 GLY A C 1
ATOM 851 O O . GLY A 1 103 ? 19.545 15.594 -42.775 1.00 53.56 103 GLY A O 1
ATOM 852 N N . ASN A 1 104 ? 21.737 15.211 -42.430 1.00 54.47 104 ASN A N 1
ATOM 853 C CA . ASN A 1 104 ? 22.229 16.540 -42.773 1.00 54.47 104 ASN A CA 1
ATOM 854 C C . ASN A 1 104 ? 23.351 16.423 -43.811 1.00 54.47 104 ASN A C 1
ATOM 856 O O . ASN A 1 104 ? 24.468 16.884 -43.591 1.00 54.47 104 ASN A O 1
ATOM 860 N N . THR A 1 105 ? 23.081 15.800 -44.956 1.00 51.47 105 THR A N 1
ATOM 861 C CA . THR A 1 105 ? 23.809 16.184 -46.168 1.00 51.47 105 THR A CA 1
ATOM 862 C C . THR A 1 105 ? 23.066 17.373 -46.756 1.00 51.47 105 THR A C 1
ATOM 864 O O . THR A 1 105 ? 22.171 17.220 -47.584 1.00 51.47 105 THR A O 1
ATOM 867 N N . SER A 1 106 ? 23.398 18.573 -46.277 1.00 52.34 106 SER A N 1
ATOM 868 C CA . SER A 1 106 ? 23.143 19.790 -47.040 1.00 52.34 106 SER A CA 1
ATOM 869 C C . SER A 1 106 ? 23.681 19.538 -48.448 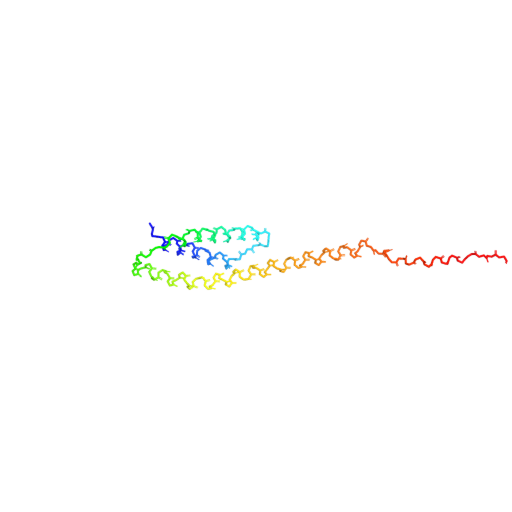1.00 52.34 106 SER A C 1
ATOM 871 O O . SER A 1 106 ? 24.866 19.241 -48.604 1.00 52.34 106 SER A O 1
ATOM 873 N N . MET A 1 107 ? 22.797 19.559 -49.446 1.00 51.44 107 MET A N 1
ATOM 874 C CA . MET A 1 107 ? 23.160 19.521 -50.859 1.00 51.44 107 MET A CA 1
ATOM 875 C C . MET A 1 107 ? 23.980 20.773 -51.190 1.00 51.44 107 MET A C 1
ATOM 877 O O . MET A 1 107 ? 23.453 21.740 -51.726 1.00 51.44 107 MET A O 1
ATOM 881 N N . ASP A 1 108 ? 25.269 20.756 -50.885 1.00 51.41 108 ASP A N 1
ATOM 882 C CA . ASP A 1 108 ? 26.243 21.547 -51.625 1.00 51.41 108 ASP A CA 1
ATOM 883 C C . ASP A 1 108 ? 26.956 20.590 -52.581 1.00 51.41 108 ASP A C 1
ATOM 885 O O . ASP A 1 108 ? 28.103 20.179 -52.411 1.00 51.41 108 ASP A O 1
ATOM 889 N N . GLY A 1 109 ? 26.171 20.091 -53.537 1.00 57.81 109 GLY A N 1
ATOM 890 C CA . GLY A 1 109 ? 26.631 19.223 -54.609 1.00 57.81 109 GLY A CA 1
ATOM 891 C C . GLY A 1 109 ? 27.406 20.028 -55.643 1.00 57.81 109 GLY A C 1
ATOM 892 O O . GLY A 1 109 ? 26.946 20.171 -56.771 1.00 57.81 109 GLY A O 1
ATOM 893 N N . MET A 1 110 ? 28.576 20.553 -55.282 1.00 59.25 110 MET A N 1
ATOM 894 C CA . MET A 1 110 ? 29.507 21.125 -56.250 1.00 59.25 110 MET A CA 1
ATOM 895 C C . MET A 1 110 ? 30.404 20.008 -56.796 1.00 59.25 110 MET A C 1
ATOM 897 O O . MET A 1 110 ? 31.531 19.800 -56.351 1.00 59.25 110 MET A O 1
ATOM 901 N N . PHE A 1 111 ? 29.886 19.257 -57.772 1.00 55.34 111 PHE A N 1
ATOM 902 C CA . PHE A 1 111 ? 30.719 18.397 -58.610 1.00 55.34 111 PHE A CA 1
ATOM 903 C C . PHE A 1 111 ? 31.568 19.278 -59.530 1.00 55.34 111 PHE A C 1
ATOM 905 O O . PHE A 1 111 ? 31.077 19.916 -60.461 1.00 55.34 111 PHE A O 1
ATOM 912 N N . LEU A 1 112 ? 32.862 19.318 -59.228 1.00 57.22 112 LEU A N 1
ATOM 913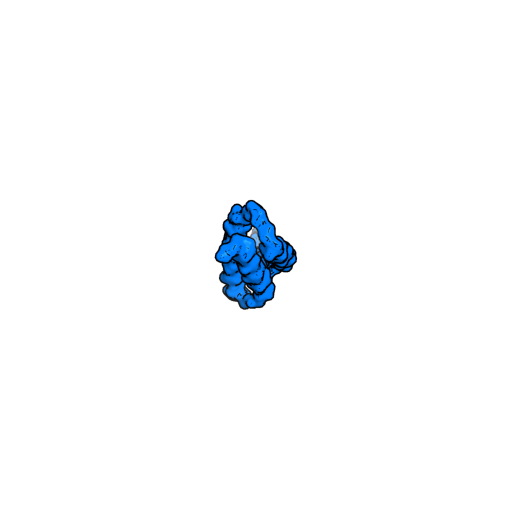 C CA . LEU A 1 112 ? 33.898 19.938 -60.037 1.00 57.22 112 LEU A CA 1
ATOM 914 C C . LEU A 1 112 ? 34.216 19.004 -61.209 1.00 57.22 112 LEU A C 1
ATOM 916 O O . LEU A 1 112 ? 35.056 18.117 -61.098 1.00 57.22 112 LEU A O 1
ATOM 920 N N . ASP A 1 113 ? 33.541 19.202 -62.336 1.00 65.62 113 ASP A N 1
ATOM 921 C CA . ASP A 1 113 ? 34.050 18.719 -63.615 1.00 65.62 113 ASP A CA 1
ATOM 922 C C . ASP A 1 113 ? 33.699 19.701 -64.724 1.00 65.62 113 ASP A C 1
ATOM 924 O O . ASP A 1 113 ? 32.547 19.770 -65.146 1.00 65.62 113 ASP A O 1
ATOM 928 N N . LYS A 1 114 ? 34.704 20.459 -65.172 1.00 45.28 114 LYS A N 1
ATOM 929 C CA . LYS A 1 114 ? 34.945 20.696 -66.599 1.00 45.28 114 LYS A CA 1
ATOM 930 C C . LYS A 1 114 ? 36.445 20.854 -66.824 1.00 45.28 114 LYS A C 1
ATOM 932 O O . LYS A 1 114 ? 37.009 21.927 -66.625 1.00 45.28 114 LYS A O 1
ATOM 937 N N . ARG A 1 115 ? 37.077 19.769 -67.269 1.00 48.72 115 ARG A N 1
ATOM 938 C CA . ARG A 1 115 ? 38.236 19.843 -68.165 1.00 48.72 115 ARG A CA 1
ATOM 939 C C . ARG A 1 115 ? 37.766 20.298 -69.550 1.00 48.72 115 ARG A C 1
ATOM 941 O O . ARG A 1 115 ? 36.893 19.657 -70.127 1.00 48.72 115 ARG A O 1
ATOM 948 N N . ASN A 1 116 ? 38.345 21.393 -70.037 1.00 43.38 116 ASN A N 1
ATOM 949 C CA . ASN A 1 116 ? 38.852 21.601 -71.400 1.00 43.38 116 ASN A CA 1
ATOM 950 C C . ASN A 1 116 ? 39.674 22.887 -71.416 1.00 43.38 116 ASN A C 1
ATOM 952 O O . ASN A 1 116 ? 39.123 23.927 -70.994 1.00 43.38 116 ASN A O 1
#